Protein AF-A0A0B7BXY9-F1 (afdb_monomer)

Foldseek 3Di:
DQVVVVDDDDDDDDPVVQVVCVVVVHQDAAEQEQEPALVQQQPAADPVPRHHGDDSVRSRVVNVVSVVCCVVPVVSHNYYDYRHHPVVVVVVVVVSCVVVVPDDDDD

Solvent-accessible surface area (backbone atoms only — not comparable to full-atom values): 6639 Å² total; per-residue (Å²): 113,63,76,80,64,80,53,86,83,88,79,94,73,56,73,74,51,53,58,52,30,48,76,68,75,42,82,78,88,34,74,43,73,49,62,92,41,32,66,56,59,22,70,42,67,34,94,88,86,32,78,65,62,53,50,75,66,56,16,41,54,51,40,54,50,51,52,50,50,47,73,77,45,51,90,70,45,72,40,78,45,68,50,67,58,62,69,61,41,52,52,50,50,55,50,47,51,65,52,58,74,71,51,88,77,92,129

Structure (mmCIF, N/CA/C/O backbone):
data_AF-A0A0B7BXY9-F1
#
_entry.id   AF-A0A0B7BXY9-F1
#
loop_
_atom_site.group_PDB
_atom_site.id
_atom_site.type_symbol
_atom_site.label_atom_id
_atom_site.label_alt_id
_atom_site.label_comp_id
_atom_site.label_asym_id
_atom_site.label_entity_id
_atom_site.label_seq_id
_atom_site.pdbx_PDB_ins_code
_atom_site.Cartn_x
_atom_site.Cartn_y
_atom_site.Cartn_z
_atom_site.occupancy
_atom_site.B_iso_or_equiv
_atom_site.auth_seq_id
_atom_site.auth_comp_id
_atom_site.auth_asym_id
_atom_site.auth_atom_id
_atom_site.pdbx_PDB_model_num
ATOM 1 N N . GLU A 1 1 ? -5.705 -0.856 -24.838 1.00 55.53 1 GLU A N 1
ATOM 2 C CA . GLU A 1 1 ? -4.454 -0.082 -25.023 1.00 55.53 1 GLU A CA 1
ATOM 3 C C . GLU A 1 1 ? -3.420 -0.297 -23.913 1.00 55.53 1 GLU A C 1
ATOM 5 O O . GLU A 1 1 ? -2.375 -0.864 -24.204 1.00 55.53 1 GLU A O 1
ATOM 10 N N . ILE A 1 2 ? -3.655 0.088 -22.648 1.00 61.22 2 ILE A N 1
ATOM 11 C CA . ILE A 1 2 ? -2.611 -0.040 -21.598 1.00 61.22 2 ILE A CA 1
ATOM 12 C C . ILE A 1 2 ? -2.378 -1.500 -21.160 1.00 61.22 2 ILE A C 1
ATOM 14 O O . ILE A 1 2 ? -1.232 -1.923 -21.033 1.00 61.22 2 ILE A O 1
ATOM 18 N N . CYS A 1 3 ? -3.441 -2.294 -20.972 1.00 60.88 3 CYS A N 1
ATOM 19 C CA . CYS A 1 3 ? -3.315 -3.707 -20.567 1.00 60.88 3 CYS A CA 1
ATOM 20 C C . CYS A 1 3 ? -2.639 -4.574 -21.643 1.00 60.88 3 CYS A C 1
ATOM 22 O O . CYS A 1 3 ? -1.920 -5.514 -21.318 1.00 60.88 3 CYS A O 1
ATOM 24 N N . ASP A 1 4 ? -2.802 -4.203 -22.913 1.00 68.75 4 ASP A N 1
ATOM 25 C CA . ASP A 1 4 ? -2.228 -4.913 -24.062 1.00 68.75 4 ASP A CA 1
ATOM 26 C C . ASP A 1 4 ? -0.725 -4.629 -24.233 1.00 68.75 4 ASP A C 1
ATOM 28 O O . ASP A 1 4 ? -0.031 -5.329 -24.964 1.00 68.75 4 ASP A O 1
ATOM 32 N N . SER A 1 5 ? -0.206 -3.618 -23.526 1.00 73.62 5 SER A N 1
ATOM 33 C CA . SER A 1 5 ? 1.193 -3.182 -23.598 1.00 73.62 5 SER A CA 1
ATOM 34 C C . SER A 1 5 ? 2.099 -3.863 -22.559 1.00 73.62 5 SER A C 1
ATOM 36 O O . SER A 1 5 ? 3.257 -3.484 -22.416 1.00 73.62 5 SER A O 1
ATOM 38 N N . ASN A 1 6 ? 1.588 -4.858 -21.819 1.00 73.25 6 ASN A N 1
ATOM 39 C CA . ASN A 1 6 ? 2.308 -5.586 -20.763 1.00 73.25 6 ASN A CA 1
ATOM 40 C C . ASN A 1 6 ? 2.930 -4.669 -19.684 1.00 73.25 6 ASN A C 1
ATOM 42 O O . ASN A 1 6 ? 4.015 -4.930 -19.160 1.00 73.25 6 ASN A O 1
ATOM 46 N N . VAL A 1 7 ? 2.238 -3.571 -19.362 1.00 84.44 7 VAL A N 1
ATOM 47 C CA . VAL A 1 7 ? 2.625 -2.605 -18.325 1.00 84.44 7 VAL A CA 1
ATOM 48 C C . VAL A 1 7 ? 1.563 -2.527 -17.233 1.00 84.44 7 VAL A C 1
ATOM 50 O O . VAL A 1 7 ? 0.365 -2.621 -17.495 1.00 84.44 7 VAL A O 1
ATOM 53 N N . HIS A 1 8 ? 2.001 -2.306 -15.995 1.00 86.62 8 HIS A N 1
ATOM 54 C CA . HIS A 1 8 ? 1.097 -2.049 -14.877 1.00 86.62 8 HIS A CA 1
ATOM 55 C C . HIS A 1 8 ? 0.777 -0.556 -14.779 1.00 86.62 8 HIS A C 1
ATOM 57 O O . HIS A 1 8 ? 1.681 0.273 -14.672 1.00 86.62 8 HIS A O 1
ATOM 63 N N . CYS A 1 9 ? -0.511 -0.215 -14.772 1.00 89.00 9 CYS A N 1
ATOM 64 C CA . CYS A 1 9 ? -0.957 1.150 -14.513 1.00 89.00 9 CYS A CA 1
ATOM 65 C C . CYS A 1 9 ? -0.915 1.447 -13.007 1.00 89.00 9 CYS A C 1
ATOM 67 O O . CYS A 1 9 ? -1.460 0.683 -12.208 1.00 89.00 9 CYS A O 1
ATOM 69 N N . LEU A 1 10 ? -0.295 2.565 -12.620 1.00 90.25 10 LEU A N 1
ATOM 70 C CA . LEU A 1 10 ? -0.375 3.081 -11.256 1.00 90.25 10 LEU A CA 1
ATOM 71 C C . LEU A 1 10 ? -1.612 3.976 -11.135 1.00 90.25 10 LEU A C 1
ATOM 73 O O . LEU A 1 10 ? -1.713 4.996 -11.813 1.00 90.25 10 LEU A O 1
ATOM 77 N N . LEU A 1 11 ? -2.541 3.594 -10.262 1.00 90.19 11 LEU A N 1
ATOM 78 C CA . LEU A 1 11 ? -3.820 4.278 -10.094 1.00 90.19 11 LEU A CA 1
ATOM 79 C C . LEU A 1 11 ? -3.874 5.009 -8.752 1.00 90.19 11 LEU A C 1
ATOM 81 O O . LEU A 1 11 ? -3.624 4.4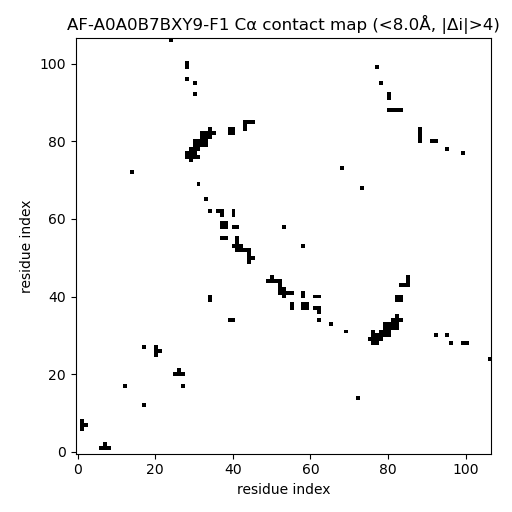16 -7.706 1.00 90.19 11 LEU A O 1
ATOM 85 N N . ASN A 1 12 ? -4.256 6.286 -8.787 1.00 88.31 12 ASN A N 1
ATOM 86 C CA . ASN A 1 12 ? -4.609 7.060 -7.600 1.00 88.31 12 ASN A CA 1
ATOM 87 C C . ASN A 1 12 ? -6.134 7.196 -7.533 1.00 88.31 12 ASN A C 1
ATOM 89 O O . ASN A 1 12 ? -6.708 8.111 -8.125 1.00 88.31 12 ASN A O 1
ATOM 93 N N . VAL A 1 13 ? -6.793 6.239 -6.884 1.00 90.44 13 VAL A N 1
ATOM 94 C CA . VAL A 1 13 ? -8.256 6.117 -6.876 1.00 90.44 13 VAL A CA 1
ATOM 95 C C . VAL A 1 13 ? -8.789 5.833 -5.472 1.00 90.44 13 VAL A C 1
ATOM 97 O O . VAL A 1 13 ? -8.071 5.324 -4.615 1.00 90.44 13 VAL A O 1
ATOM 100 N N . SER A 1 14 ? -10.061 6.159 -5.231 1.00 90.31 14 SER A N 1
ATOM 101 C CA . SER A 1 14 ? -10.735 5.857 -3.963 1.00 90.31 14 SER A CA 1
ATOM 102 C C . SER A 1 14 ? -11.169 4.383 -3.876 1.00 90.31 14 SER A C 1
ATOM 104 O O . SER A 1 14 ? -11.374 3.750 -4.916 1.00 90.31 14 SER A O 1
ATOM 106 N N . PRO A 1 15 ? -11.403 3.835 -2.666 1.00 89.00 15 PRO A N 1
ATOM 107 C CA . PRO A 1 15 ? -11.929 2.475 -2.497 1.00 89.00 15 PRO A CA 1
ATOM 108 C C . PRO A 1 15 ? -13.216 2.203 -3.289 1.00 89.00 15 PRO A C 1
ATOM 110 O O . P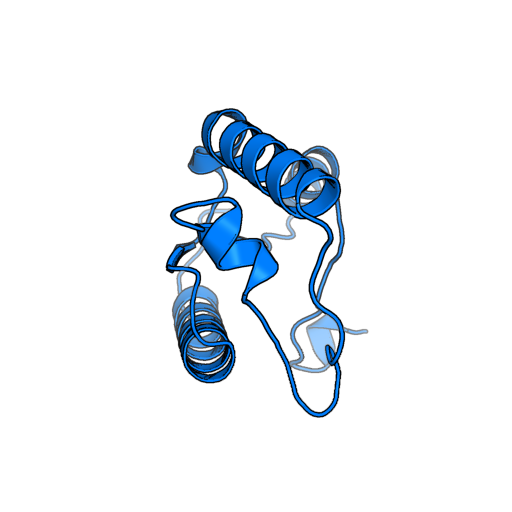RO A 1 15 ? -13.337 1.171 -3.937 1.00 89.00 15 PRO A O 1
ATOM 113 N N . GLY A 1 16 ? -14.137 3.169 -3.363 1.00 90.38 16 GLY A N 1
ATOM 114 C CA . GLY A 1 16 ? -15.357 3.014 -4.166 1.00 90.38 16 GLY A CA 1
ATOM 115 C C . GLY A 1 16 ? -15.102 2.899 -5.677 1.00 90.38 16 GLY A C 1
ATOM 116 O O . GLY A 1 16 ? -15.939 2.379 -6.410 1.00 90.38 16 GLY A O 1
ATOM 117 N N . ALA A 1 17 ? -13.958 3.374 -6.184 1.00 92.69 17 ALA A N 1
ATOM 118 C CA . ALA A 1 17 ? -13.569 3.129 -7.571 1.00 92.69 17 ALA A CA 1
ATOM 119 C C . ALA A 1 17 ? -13.095 1.685 -7.783 1.00 92.69 17 ALA A C 1
ATOM 121 O O . ALA A 1 17 ? -13.396 1.110 -8.823 1.00 92.69 17 ALA A O 1
ATOM 122 N N . ILE A 1 18 ? -12.423 1.091 -6.794 1.00 92.62 18 ILE A N 1
ATOM 123 C CA . ILE A 1 18 ? -11.968 -0.306 -6.832 1.00 92.62 18 ILE A CA 1
ATOM 124 C C . ILE A 1 18 ? -13.167 -1.253 -6.960 1.00 92.62 18 ILE A C 1
ATOM 126 O O . ILE A 1 18 ? -13.153 -2.156 -7.793 1.00 92.62 18 ILE A O 1
ATOM 130 N N . GLU A 1 19 ? -14.246 -1.004 -6.217 1.00 90.56 19 GLU A N 1
ATOM 131 C CA . GLU A 1 19 ? -15.486 -1.784 -6.338 1.00 90.56 19 GLU A CA 1
ATOM 132 C C . GLU A 1 19 ? -16.056 -1.750 -7.765 1.00 90.56 19 GLU A C 1
ATOM 134 O O . GLU A 1 19 ? -16.435 -2.784 -8.320 1.00 90.56 19 GLU A O 1
ATOM 139 N N . ARG A 1 20 ? -16.050 -0.574 -8.407 1.00 92.69 20 ARG A N 1
ATOM 140 C CA . ARG A 1 20 ? -16.477 -0.429 -9.810 1.00 92.69 20 ARG A CA 1
ATOM 141 C C . ARG A 1 20 ? -15.536 -1.130 -10.792 1.00 92.69 20 ARG A C 1
ATOM 143 O O . ARG A 1 20 ? -15.993 -1.623 -11.825 1.00 92.69 20 ARG A O 1
ATOM 150 N N . MET A 1 21 ? -14.240 -1.207 -10.482 1.00 92.19 21 MET A N 1
ATOM 151 C CA . MET A 1 21 ? -13.283 -1.974 -11.286 1.00 92.19 21 MET A CA 1
ATOM 152 C C . MET A 1 21 ? -13.617 -3.466 -11.233 1.00 92.19 21 MET A C 1
ATOM 154 O O . MET A 1 21 ? -13.720 -4.089 -12.288 1.00 92.19 21 MET A O 1
ATOM 158 N N . HIS A 1 22 ? -13.914 -4.012 -10.047 1.00 89.81 22 HIS A N 1
ATOM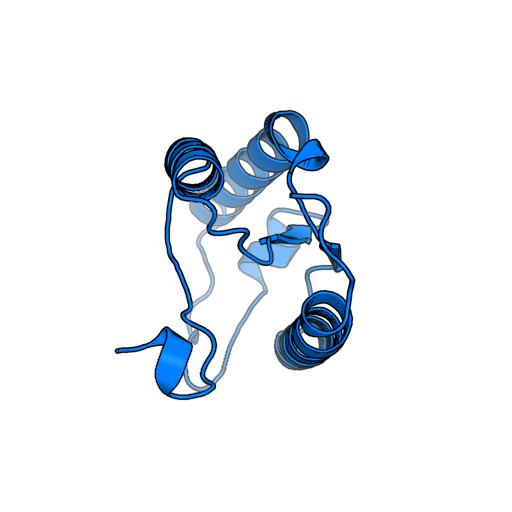 159 C CA . HIS A 1 22 ? -14.347 -5.408 -9.908 1.00 89.81 22 HIS A CA 1
ATOM 160 C C . HIS A 1 22 ? -15.625 -5.704 -10.705 1.00 89.81 22 HIS A C 1
ATOM 162 O O . HIS A 1 22 ? -15.704 -6.731 -11.379 1.00 89.81 22 HIS A O 1
ATOM 168 N N . GLN A 1 23 ? -16.603 -4.790 -10.695 1.00 90.56 23 GLN A N 1
ATOM 169 C CA . GLN A 1 23 ? -17.823 -4.911 -11.509 1.00 90.56 23 GLN A CA 1
ATOM 170 C C . GLN A 1 23 ? -17.516 -4.955 -13.013 1.00 90.56 23 GLN A C 1
ATOM 172 O O . GLN A 1 23 ? -18.169 -5.680 -13.758 1.00 90.56 23 GLN A O 1
ATOM 177 N N . SER A 1 24 ? -16.478 -4.235 -13.446 1.00 91.00 24 SER A N 1
ATOM 178 C CA . SER A 1 24 ? -15.977 -4.234 -14.828 1.00 91.00 24 SER A CA 1
ATOM 179 C C . SER A 1 24 ? -14.989 -5.372 -15.125 1.00 91.00 24 SER A C 1
ATOM 181 O O . SER A 1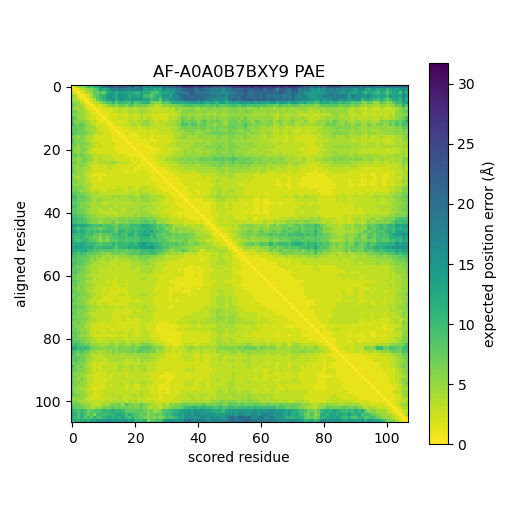 24 ? -14.290 -5.319 -16.134 1.00 91.00 24 SER A O 1
ATOM 183 N N . LYS A 1 25 ? -14.897 -6.388 -14.252 1.00 88.81 25 LYS A N 1
ATOM 184 C CA . LYS A 1 25 ? -13.956 -7.521 -14.355 1.00 88.81 25 LYS A CA 1
ATOM 185 C C . LYS A 1 25 ? -12.477 -7.108 -14.404 1.00 88.81 25 LYS A C 1
ATOM 187 O O . LYS A 1 25 ? -11.639 -7.832 -14.937 1.00 88.81 25 LYS A O 1
ATOM 192 N N . VAL A 1 26 ? -12.142 -5.967 -13.803 1.00 89.31 26 VAL A N 1
ATOM 193 C CA . VAL A 1 26 ? -10.763 -5.513 -13.594 1.00 89.31 26 VAL A CA 1
ATOM 194 C C . VAL A 1 26 ? -10.419 -5.661 -12.116 1.00 89.31 26 VAL A C 1
ATOM 196 O O . VAL A 1 26 ? -11.022 -5.010 -11.268 1.00 89.31 26 VAL A O 1
ATOM 199 N N . TYR A 1 27 ? -9.432 -6.500 -11.805 1.00 91.44 27 TYR A N 1
ATOM 200 C CA . TYR A 1 27 ? -9.038 -6.836 -10.434 1.00 91.44 27 TYR A CA 1
ATOM 201 C C . TYR A 1 27 ? -7.649 -6.256 -10.128 1.00 91.44 27 TYR A C 1
ATOM 203 O O . TYR A 1 27 ? -6.640 -6.880 -10.465 1.00 91.44 27 TYR A O 1
ATOM 211 N N . PRO A 1 28 ? -7.562 -5.032 -9.574 1.00 93.12 28 PRO A N 1
ATOM 212 C CA . PRO A 1 28 ? -6.281 -4.379 -9.333 1.00 93.12 28 PRO A CA 1
ATOM 213 C C . PRO A 1 28 ? -5.490 -5.067 -8.211 1.00 93.12 28 PRO A C 1
ATOM 215 O O . PRO A 1 28 ? -6.057 -5.607 -7.265 1.00 93.12 28 PRO A O 1
ATOM 218 N N . ILE A 1 29 ? -4.159 -4.978 -8.281 1.00 94.81 29 ILE A N 1
ATOM 219 C CA . ILE A 1 29 ? -3.271 -5.350 -7.173 1.00 94.81 29 ILE A CA 1
ATOM 220 C C . ILE A 1 29 ? -3.245 -4.182 -6.183 1.00 94.81 29 ILE A C 1
ATOM 222 O O . ILE A 1 29 ? -2.728 -3.109 -6.498 1.00 94.81 29 ILE A O 1
ATOM 226 N N . ILE A 1 30 ? -3.792 -4.384 -4.985 1.00 95.25 30 ILE A N 1
ATOM 227 C CA . ILE A 1 30 ? -3.948 -3.333 -3.974 1.00 95.25 30 ILE A CA 1
ATOM 228 C C . ILE A 1 30 ? -2.878 -3.504 -2.901 1.00 95.25 30 ILE A C 1
ATOM 230 O O . ILE A 1 30 ? -2.912 -4.451 -2.114 1.00 95.25 30 ILE A O 1
ATOM 234 N N . ILE A 1 31 ? -1.915 -2.583 -2.872 1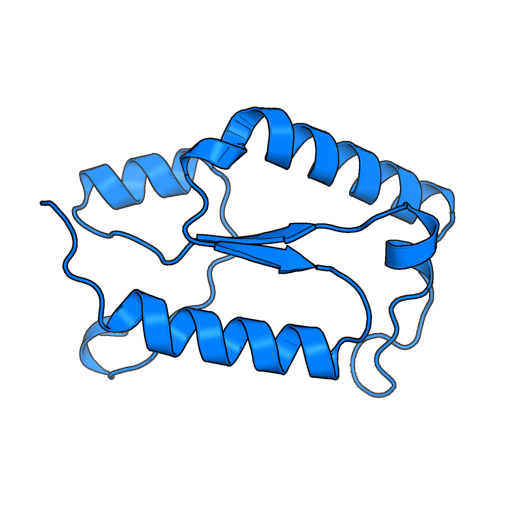.00 96.19 31 ILE A N 1
ATOM 235 C CA . ILE A 1 31 ? -0.794 -2.610 -1.929 1.00 96.19 31 ILE A CA 1
ATOM 236 C C . ILE A 1 31 ? -0.971 -1.480 -0.925 1.00 96.19 31 ILE A C 1
ATOM 238 O O . ILE A 1 31 ? -0.913 -0.307 -1.287 1.00 96.19 31 ILE A O 1
ATOM 242 N N . PHE A 1 32 ? -1.147 -1.836 0.342 1.00 96.44 32 PHE A N 1
ATOM 243 C CA . PHE A 1 32 ? -1.206 -0.869 1.431 1.00 96.44 32 PHE A CA 1
ATOM 244 C C . PHE A 1 32 ? 0.155 -0.740 2.119 1.00 96.44 32 PHE A C 1
ATOM 246 O O . PHE A 1 32 ? 0.795 -1.737 2.459 1.00 96.44 32 PHE A O 1
ATOM 253 N N . VAL A 1 33 ? 0.600 0.496 2.353 1.00 95.94 33 VAL A N 1
ATOM 254 C CA . VAL A 1 33 ? 1.826 0.783 3.107 1.00 95.94 33 VAL A CA 1
ATOM 255 C C . VAL A 1 33 ? 1.454 1.127 4.543 1.00 95.94 33 VAL A C 1
ATOM 257 O O . VAL A 1 33 ? 0.915 2.196 4.821 1.00 95.94 33 VAL A O 1
ATOM 260 N N . ARG A 1 34 ? 1.787 0.236 5.479 1.00 96.25 34 ARG A N 1
ATOM 261 C CA . ARG A 1 34 ? 1.504 0.438 6.901 1.00 96.25 34 ARG A CA 1
ATOM 262 C C . ARG A 1 34 ? 2.646 1.172 7.586 1.00 96.25 34 ARG A C 1
ATOM 264 O O . ARG A 1 34 ? 3.711 0.600 7.829 1.00 96.25 34 ARG A O 1
ATOM 271 N N . HIS A 1 35 ? 2.405 2.416 7.976 1.00 95.44 35 HIS A N 1
ATOM 272 C CA . HIS A 1 35 ? 3.321 3.163 8.834 1.00 95.44 35 HIS A CA 1
ATOM 273 C C . HIS A 1 35 ? 3.083 2.841 10.315 1.00 95.44 35 HIS A C 1
ATOM 275 O O . HIS A 1 35 ? 1.961 2.582 10.733 1.00 95.44 35 HIS A O 1
ATOM 281 N N . LYS A 1 36 ? 4.142 2.869 11.131 1.00 94.62 36 LYS A N 1
ATOM 282 C CA . LYS A 1 36 ? 4.074 2.619 12.584 1.00 94.62 36 LYS A CA 1
ATOM 283 C C . LYS A 1 36 ? 3.741 3.873 13.394 1.00 94.62 36 LYS A C 1
ATOM 285 O O . LYS A 1 36 ? 3.348 3.771 14.549 1.00 94.62 36 LYS A O 1
ATOM 290 N N . SER A 1 37 ? 3.975 5.058 12.828 1.00 96.56 37 SER A N 1
ATOM 291 C CA . SER A 1 37 ? 3.694 6.340 13.482 1.00 96.56 37 SER A CA 1
ATOM 292 C C . SER A 1 37 ? 3.683 7.502 12.487 1.00 96.56 37 SER A C 1
ATOM 294 O O . SER A 1 37 ? 4.320 7.433 11.434 1.00 96.56 37 SER A O 1
ATOM 296 N N . ALA A 1 38 ? 3.070 8.621 12.882 1.00 96.50 38 ALA A N 1
ATOM 297 C CA . ALA A 1 38 ? 3.188 9.901 12.179 1.00 96.50 38 ALA A CA 1
ATOM 298 C C . ALA A 1 38 ? 4.651 10.355 12.029 1.00 96.50 38 ALA A C 1
ATOM 300 O O . ALA A 1 38 ? 5.038 10.888 10.994 1.00 96.50 38 ALA A O 1
ATOM 301 N N . LYS A 1 39 ? 5.504 10.085 13.030 1.00 94.81 39 LYS A N 1
ATOM 302 C CA . LYS A 1 39 ? 6.945 10.371 12.947 1.00 94.81 39 LYS A CA 1
ATOM 303 C C . LYS A 1 39 ? 7.586 9.643 11.767 1.00 94.81 39 LYS A C 1
ATOM 305 O O . LYS A 1 39 ? 8.378 10.241 11.053 1.00 94.81 39 LYS A O 1
ATOM 310 N N . GLN A 1 40 ? 7.219 8.382 11.548 1.00 93.69 40 GLN A N 1
ATOM 311 C CA . GLN A 1 40 ? 7.749 7.616 10.429 1.00 93.69 40 GLN A CA 1
ATOM 312 C C . GLN A 1 40 ? 7.361 8.246 9.089 1.00 93.69 40 GLN A C 1
ATOM 314 O O . GLN A 1 40 ? 8.232 8.392 8.248 1.00 93.69 40 GLN A O 1
ATOM 319 N N . ILE A 1 41 ? 6.105 8.672 8.919 1.00 93.75 41 ILE A N 1
ATOM 320 C CA . ILE A 1 41 ? 5.647 9.371 7.704 1.00 93.75 41 ILE A CA 1
ATOM 321 C C . ILE A 1 41 ? 6.438 10.661 7.495 1.00 93.75 41 ILE A C 1
ATOM 323 O O . ILE A 1 41 ? 6.944 1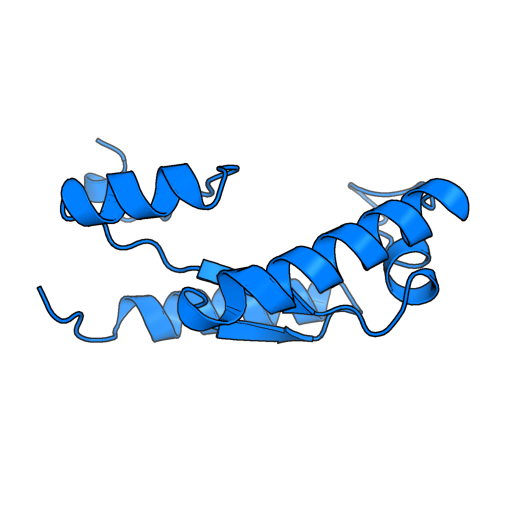0.926 6.411 1.00 93.75 41 ILE A O 1
ATOM 327 N N . ARG A 1 42 ? 6.586 11.446 8.563 1.00 93.12 42 ARG A N 1
ATOM 328 C CA . ARG A 1 42 ? 7.315 12.710 8.538 1.00 93.12 42 ARG A CA 1
ATOM 329 C C . ARG A 1 42 ? 8.770 12.536 8.116 1.00 93.12 42 ARG A C 1
ATOM 331 O O . ARG A 1 42 ? 9.294 13.357 7.372 1.00 93.12 42 ARG A O 1
ATOM 338 N N . ASP A 1 43 ? 9.420 11.502 8.637 1.00 91.06 43 ASP A N 1
ATOM 339 C CA . ASP A 1 43 ? 10.850 11.274 8.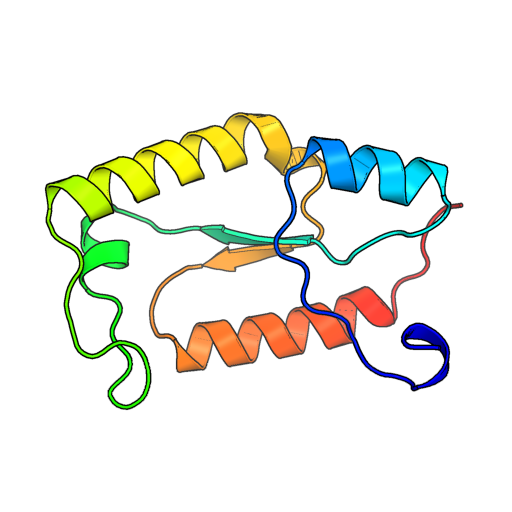468 1.00 91.06 43 ASP A CA 1
ATOM 340 C C . ASP A 1 43 ? 11.182 10.592 7.119 1.00 91.06 43 ASP A C 1
ATOM 342 O O . ASP A 1 43 ? 12.363 10.503 6.776 1.00 91.06 43 ASP A O 1
ATOM 346 N N . ILE A 1 44 ? 10.177 10.174 6.329 1.00 89.00 44 ILE A N 1
ATOM 347 C CA . ILE A 1 44 ? 10.367 9.713 4.944 1.00 89.00 44 ILE A CA 1
ATOM 348 C C . ILE A 1 44 ? 10.912 10.862 4.101 1.00 89.00 44 ILE A C 1
ATOM 350 O O . ILE A 1 44 ? 10.373 11.969 4.088 1.00 89.00 44 ILE A O 1
ATOM 354 N N . ARG A 1 45 ? 11.996 10.579 3.379 1.00 85.31 45 ARG A N 1
ATOM 355 C CA . ARG A 1 45 ? 12.645 11.516 2.470 1.00 85.31 45 ARG A CA 1
ATOM 356 C C . ARG A 1 45 ? 13.187 10.790 1.260 1.00 85.31 45 ARG A C 1
ATOM 358 O O . ARG A 1 45 ? 13.692 9.678 1.388 1.00 85.31 45 ARG A O 1
ATOM 365 N N . ASP A 1 46 ? 13.165 11.483 0.135 1.00 84.38 46 ASP A N 1
ATOM 366 C CA . ASP A 1 46 ? 13.873 11.100 -1.074 1.00 84.38 46 ASP A CA 1
ATOM 367 C C . ASP A 1 46 ? 14.744 12.283 -1.533 1.00 84.38 46 ASP A C 1
ATOM 369 O O . ASP A 1 46 ? 14.213 13.381 -1.730 1.00 84.38 46 ASP A O 1
ATOM 373 N N . PRO A 1 47 ? 16.067 12.110 -1.701 1.00 82.75 47 PRO A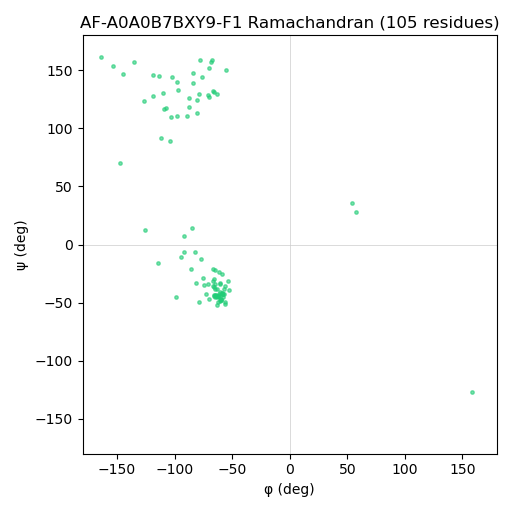 N 1
ATOM 374 C CA . PRO A 1 47 ? 16.956 13.197 -2.115 1.00 82.75 47 PRO A CA 1
ATOM 375 C C . PRO A 1 47 ? 16.580 13.830 -3.461 1.00 82.75 47 PRO A C 1
ATOM 377 O O . PRO A 1 47 ? 16.926 14.985 -3.710 1.00 82.75 47 PRO A O 1
ATOM 380 N N . GLN A 1 48 ? 15.893 13.088 -4.329 1.00 84.75 48 GLN A N 1
ATOM 381 C CA . GLN A 1 48 ? 15.534 13.505 -5.676 1.00 84.75 48 GLN A CA 1
ATOM 382 C C . GLN A 1 48 ? 14.093 14.029 -5.743 1.00 84.75 48 GLN A C 1
ATOM 384 O O . GLN A 1 48 ? 13.869 15.098 -6.310 1.00 84.75 48 GLN A O 1
ATOM 389 N N . PHE A 1 49 ? 13.142 13.327 -5.126 1.00 81.88 49 PHE A N 1
ATOM 390 C CA . PHE A 1 49 ? 11.703 13.546 -5.306 1.00 81.88 49 PHE A CA 1
ATOM 391 C C . PHE A 1 49 ? 10.964 14.047 -4.054 1.00 81.88 49 PHE A C 1
ATOM 393 O O . PHE A 1 49 ? 9.848 14.545 -4.178 1.00 81.88 49 PHE A O 1
ATOM 400 N N . LEU A 1 50 ? 11.552 13.949 -2.854 1.00 82.56 50 LEU A N 1
ATOM 401 C CA . LEU A 1 50 ? 10.897 14.315 -1.589 1.00 82.56 50 LEU A CA 1
ATOM 402 C C . LEU A 1 50 ? 11.905 14.869 -0.569 1.00 82.56 50 LEU A C 1
ATOM 404 O O . LEU A 1 50 ? 12.239 14.244 0.445 1.00 82.56 50 LEU A O 1
ATOM 408 N N . LYS A 1 51 ? 12.406 16.069 -0.870 1.00 80.38 51 LYS A N 1
ATOM 409 C CA . LYS A 1 51 ? 13.460 16.742 -0.096 1.00 80.38 51 LYS A CA 1
ATOM 410 C C . LYS A 1 51 ? 12.963 17.326 1.225 1.00 80.38 51 LYS A C 1
ATOM 412 O O . LYS A 1 51 ? 13.721 17.361 2.193 1.00 80.38 51 LYS A O 1
ATOM 417 N N . ASP A 1 52 ? 11.690 17.715 1.313 1.00 85.56 52 ASP A N 1
ATOM 418 C CA . ASP A 1 52 ? 11.097 18.404 2.469 1.00 85.56 52 ASP A CA 1
ATOM 419 C C . ASP A 1 52 ? 10.256 17.490 3.359 1.00 85.56 52 ASP A C 1
ATOM 421 O O . ASP A 1 52 ? 9.704 16.487 2.915 1.00 85.56 52 ASP A O 1
ATOM 425 N N . ARG A 1 53 ? 10.317 17.759 4.671 1.00 85.12 53 ARG A N 1
ATOM 426 C CA . ARG A 1 53 ? 9.718 16.894 5.699 1.00 85.12 53 ARG A CA 1
ATOM 427 C C . ARG A 1 53 ? 8.274 17.335 5.760 1.00 85.12 53 ARG A C 1
ATOM 429 O O . ARG A 1 53 ? 8.021 18.541 5.773 1.00 85.12 53 ARG A O 1
ATOM 436 N N . ALA A 1 54 ? 7.345 16.394 5.869 1.00 88.62 54 ALA A N 1
ATOM 437 C CA . ALA A 1 54 ? 5.983 16.773 6.205 1.00 88.62 54 ALA A CA 1
ATOM 438 C C . ALA A 1 54 ? 5.980 17.580 7.520 1.00 88.62 54 ALA A C 1
ATOM 440 O O . ALA A 1 54 ? 6.833 17.394 8.395 1.00 88.62 54 ALA A O 1
ATOM 441 N N . SER A 1 55 ? 5.022 18.488 7.680 1.00 93.81 55 SER A N 1
ATOM 442 C CA . SER A 1 55 ? 4.813 19.123 8.981 1.00 93.81 55 SER A CA 1
ATOM 443 C C . SER A 1 55 ? 4.302 18.084 9.987 1.00 93.81 55 SER A C 1
ATOM 445 O O . SER A 1 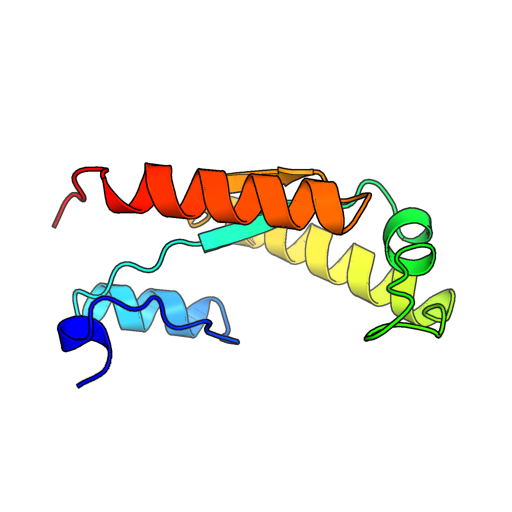55 ? 3.732 17.061 9.607 1.00 93.81 55 SER A O 1
ATOM 447 N N . ASN A 1 56 ? 4.463 18.343 11.289 1.00 94.81 56 ASN A N 1
ATOM 448 C CA . ASN A 1 56 ? 3.909 17.455 12.322 1.00 94.81 56 ASN A CA 1
ATOM 449 C C . ASN A 1 56 ? 2.392 17.274 12.170 1.00 94.81 56 ASN A C 1
ATOM 451 O O . ASN A 1 56 ? 1.890 16.168 12.353 1.00 94.81 56 ASN A O 1
ATOM 455 N N . LYS A 1 57 ? 1.686 18.355 11.810 1.00 96.31 57 LYS A N 1
ATOM 456 C CA . LYS A 1 57 ? 0.241 18.345 11.575 1.00 96.31 57 LYS A CA 1
ATOM 457 C C . LYS A 1 57 ? -0.115 17.443 10.391 1.00 96.31 57 LYS A C 1
ATOM 459 O O . LYS A 1 57 ? -0.895 16.516 10.567 1.00 96.31 57 LYS A O 1
ATOM 464 N N . LEU A 1 58 ? 0.533 17.644 9.241 1.00 95.19 58 LEU A N 1
ATOM 465 C CA . LEU A 1 58 ? 0.281 16.849 8.037 1.00 95.19 58 LEU A CA 1
ATOM 466 C C . LEU A 1 58 ? 0.598 15.365 8.257 1.00 95.19 58 LEU A C 1
ATOM 468 O O . LEU A 1 58 ? -0.188 14.500 7.893 1.00 95.19 58 LEU A O 1
ATOM 472 N N . ALA A 1 59 ? 1.726 15.060 8.901 1.00 96.12 59 ALA A N 1
ATOM 473 C CA . ALA A 1 59 ? 2.115 13.680 9.165 1.00 96.12 59 ALA A CA 1
ATOM 474 C C . ALA A 1 59 ? 1.136 12.965 10.112 1.00 96.12 59 ALA A C 1
ATOM 476 O O . ALA A 1 59 ? 0.906 11.765 9.970 1.00 96.12 59 ALA A O 1
ATOM 477 N N . LYS A 1 60 ? 0.555 13.693 11.075 1.00 97.62 60 LYS A N 1
ATOM 478 C CA . LYS A 1 60 ? -0.481 13.170 11.972 1.00 97.62 60 LYS A CA 1
ATOM 479 C C . LYS A 1 60 ? -1.796 12.936 11.228 1.00 97.62 60 LYS A C 1
ATOM 481 O O . LYS A 1 60 ? -2.339 11.844 11.334 1.00 97.62 60 LYS A O 1
ATOM 486 N N . GLU A 1 61 ? -2.239 13.900 10.424 1.00 97.94 61 GLU A N 1
ATOM 487 C CA . GLU A 1 61 ? -3.439 13.772 9.584 1.00 97.94 61 GLU A CA 1
ATOM 488 C C . GLU A 1 61 ? -3.332 12.585 8.613 1.00 97.94 61 GLU A C 1
ATOM 490 O O . GLU A 1 61 ? -4.254 11.778 8.520 1.00 97.94 61 GLU A O 1
ATOM 495 N N . GLN A 1 62 ? -2.186 12.423 7.944 1.00 96.12 62 GLN A N 1
ATOM 496 C CA . GLN A 1 62 ? -1.929 11.284 7.057 1.00 96.12 62 GLN A CA 1
ATOM 497 C C . GLN A 1 62 ? -1.913 9.956 7.811 1.00 96.12 62 GLN A C 1
ATOM 499 O O . GLN A 1 62 ? -2.487 8.978 7.339 1.00 96.12 62 GLN A O 1
ATOM 504 N N . PHE A 1 63 ? -1.274 9.908 8.982 1.00 97.38 63 PHE A N 1
ATOM 505 C CA . PHE A 1 63 ? -1.246 8.697 9.796 1.00 97.38 63 PHE A CA 1
ATOM 506 C C . PHE A 1 63 ? -2.655 8.271 10.214 1.00 97.38 63 PHE A C 1
ATOM 508 O O . PHE A 1 63 ? -3.019 7.117 10.009 1.00 97.38 63 PHE A O 1
ATOM 515 N N . ASP A 1 64 ? -3.461 9.203 10.724 1.00 97.88 64 ASP A N 1
ATOM 516 C CA . ASP A 1 64 ? -4.832 8.927 11.165 1.00 97.88 64 ASP A CA 1
ATOM 517 C C . ASP A 1 64 ? -5.722 8.513 9.982 1.00 97.88 64 ASP A C 1
ATOM 519 O O . ASP A 1 64 ? -6.516 7.577 10.087 1.00 97.88 64 ASP A O 1
ATOM 523 N N . HIS A 1 65 ? -5.535 9.149 8.820 1.00 96.38 65 HIS A N 1
ATOM 524 C CA . HIS A 1 65 ? -6.202 8.755 7.583 1.00 96.38 65 HIS A CA 1
ATOM 525 C C . HIS A 1 65 ? -5.840 7.323 7.162 1.00 96.38 65 HIS A C 1
ATOM 527 O O . HIS A 1 65 ? -6.732 6.532 6.860 1.00 96.38 65 HIS A O 1
ATOM 533 N N . PHE A 1 66 ? -4.555 6.957 7.180 1.00 95.81 66 PHE A N 1
ATOM 534 C CA . PHE A 1 66 ? -4.119 5.605 6.831 1.00 95.81 66 PHE A CA 1
ATOM 535 C C . PHE A 1 66 ? -4.588 4.555 7.840 1.00 95.81 66 PHE A C 1
ATOM 537 O O . PHE A 1 66 ? -4.964 3.463 7.425 1.00 95.81 66 PHE A O 1
ATOM 544 N N . GLN A 1 67 ? -4.640 4.878 9.135 1.00 96.94 67 GLN A N 1
ATOM 545 C CA . GLN A 1 67 ? -5.213 3.980 10.141 1.00 96.94 67 GLN A CA 1
ATOM 546 C C . GLN A 1 67 ? -6.695 3.711 9.879 1.00 96.94 67 GLN A C 1
ATOM 548 O O . GLN A 1 67 ? -7.123 2.559 9.914 1.00 96.94 67 GLN A O 1
ATOM 553 N N . LYS A 1 68 ? -7.466 4.756 9.557 1.00 96.62 68 LYS A N 1
ATOM 554 C CA . LYS A 1 68 ? -8.875 4.604 9.186 1.00 96.62 68 LYS A CA 1
ATOM 555 C C . LYS A 1 68 ? -9.042 3.777 7.910 1.00 96.62 68 LYS A C 1
ATOM 557 O O . LYS A 1 68 ? -9.859 2.868 7.874 1.00 96.62 68 LYS A O 1
ATOM 562 N N . MET A 1 69 ? -8.229 4.045 6.888 1.00 94.88 69 MET A N 1
ATOM 563 C CA . MET A 1 69 ? -8.232 3.269 5.644 1.00 94.88 69 MET A CA 1
ATOM 564 C C . MET A 1 69 ? -7.941 1.787 5.888 1.00 94.88 69 MET A C 1
ATOM 566 O O . MET A 1 69 ? -8.578 0.925 5.294 1.00 94.88 69 MET A O 1
ATOM 570 N N . GLU A 1 70 ? -6.989 1.478 6.764 1.00 95.50 70 GLU A N 1
ATOM 571 C CA . GLU A 1 70 ? -6.674 0.102 7.124 1.00 95.50 70 GLU A CA 1
ATOM 572 C C . GLU A 1 70 ? -7.829 -0.577 7.870 1.00 95.50 70 GLU A C 1
ATOM 574 O O . GLU A 1 70 ? -8.185 -1.713 7.555 1.00 95.50 70 GLU A O 1
ATOM 579 N N . GLN A 1 71 ? -8.436 0.123 8.829 1.00 96.50 71 GLN A N 1
ATOM 580 C CA . GLN A 1 71 ? -9.584 -0.376 9.580 1.00 96.50 71 GLN A CA 1
ATOM 581 C C . GLN A 1 71 ? -10.770 -0.691 8.659 1.00 96.50 71 GLN A C 1
ATOM 583 O O . GLN A 1 71 ? -11.340 -1.777 8.747 1.00 96.50 71 GLN A O 1
ATOM 588 N N . ASP A 1 72 ? -11.101 0.235 7.760 1.00 95.81 72 ASP A N 1
ATOM 589 C CA . ASP A 1 72 ? -12.303 0.157 6.929 1.00 95.81 72 ASP A CA 1
ATOM 590 C C . ASP A 1 72 ? -12.104 -0.766 5.706 1.00 95.81 72 ASP A C 1
ATOM 592 O O . ASP A 1 72 ? -13.032 -1.458 5.284 1.00 95.81 72 ASP A O 1
ATOM 596 N N . TYR A 1 73 ? -10.889 -0.825 5.143 1.00 95.38 73 TYR A N 1
ATOM 597 C CA . TYR A 1 73 ? -10.627 -1.439 3.831 1.00 95.38 73 TYR A CA 1
ATOM 598 C C . TYR A 1 73 ? -9.542 -2.528 3.830 1.00 95.38 73 TYR A C 1
ATOM 600 O O . TYR A 1 73 ? -9.130 -2.979 2.764 1.00 95.38 73 TYR A O 1
ATOM 608 N N . SER A 1 74 ? -9.089 -3.023 4.986 1.00 95.25 74 SER A N 1
ATOM 609 C CA . SER A 1 74 ? -8.085 -4.109 5.031 1.00 95.25 74 SER A CA 1
ATOM 610 C C . SER A 1 74 ? -8.466 -5.353 4.220 1.00 95.25 74 SER A C 1
ATOM 612 O O . SER A 1 74 ? -7.591 -6.007 3.657 1.00 95.25 74 SER A O 1
ATOM 614 N N . HIS A 1 75 ? -9.761 -5.656 4.119 1.00 93.50 75 HIS A N 1
ATOM 615 C CA . HIS A 1 75 ? -10.291 -6.820 3.410 1.00 93.50 75 HIS A CA 1
ATOM 616 C C . HIS A 1 75 ? -10.082 -6.787 1.886 1.00 93.50 75 HIS A C 1
ATOM 618 O O . HIS A 1 75 ? -10.122 -7.844 1.259 1.00 93.50 75 HIS A O 1
ATOM 624 N N . ILE A 1 76 ? -9.852 -5.613 1.285 1.00 92.44 76 ILE A N 1
ATOM 625 C CA . ILE A 1 76 ? -9.587 -5.497 -0.159 1.00 92.44 76 ILE A CA 1
ATOM 626 C C . ILE A 1 76 ? -8.093 -5.477 -0.495 1.00 92.44 76 ILE A C 1
ATOM 628 O O . ILE A 1 76 ? -7.729 -5.581 -1.662 1.00 92.44 76 ILE A O 1
ATOM 632 N N . PHE A 1 77 ? -7.201 -5.342 0.488 1.00 94.94 77 PHE A N 1
ATOM 633 C CA . PHE A 1 77 ? -5.769 -5.266 0.210 1.00 94.94 77 PHE A CA 1
ATOM 634 C C . PHE A 1 77 ? -5.229 -6.621 -0.261 1.00 94.94 77 PHE A C 1
ATOM 636 O O . PHE A 1 77 ? -5.347 -7.628 0.432 1.00 94.94 77 PHE A O 1
ATOM 643 N N . SER A 1 78 ? -4.557 -6.639 -1.413 1.00 95.00 78 SER A N 1
ATOM 644 C CA . SER A 1 78 ? -3.826 -7.817 -1.897 1.00 95.00 78 SER A CA 1
ATOM 645 C C . SER A 1 78 ? -2.573 -8.074 -1.056 1.00 95.00 78 SER A C 1
ATOM 647 O O . SER A 1 78 ? -2.182 -9.221 -0.842 1.00 95.00 78 SER A O 1
ATOM 649 N N . ALA A 1 79 ? -1.936 -7.004 -0.571 1.00 96.62 79 ALA A N 1
ATOM 650 C CA . ALA A 1 79 ? -0.783 -7.083 0.313 1.00 96.62 79 ALA A CA 1
ATOM 651 C C . ALA A 1 79 ? -0.653 -5.842 1.199 1.00 96.62 79 ALA A C 1
ATOM 653 O O . ALA A 1 79 ? -1.025 -4.731 0.816 1.00 96.62 79 ALA A O 1
ATOM 654 N N . VAL A 1 80 ? -0.027 -6.032 2.359 1.00 97.06 80 VAL A N 1
ATOM 655 C CA . VAL A 1 80 ? 0.401 -4.945 3.239 1.00 97.06 80 VAL A CA 1
ATOM 656 C C . VAL A 1 80 ? 1.911 -5.003 3.394 1.00 97.06 80 VAL A C 1
ATOM 658 O O . VAL A 1 80 ? 2.449 -6.048 3.760 1.00 97.06 80 VAL A O 1
ATOM 661 N N . ILE A 1 81 ? 2.590 -3.885 3.151 1.00 97.12 81 ILE A N 1
ATOM 662 C CA . ILE A 1 81 ? 4.033 -3.762 3.364 1.00 97.12 81 ILE A CA 1
ATOM 663 C C . ILE A 1 81 ? 4.331 -2.771 4.495 1.00 97.12 81 ILE A C 1
ATOM 665 O O . ILE A 1 81 ? 3.609 -1.785 4.662 1.00 97.12 81 ILE A O 1
ATOM 669 N N . PRO A 1 82 ? 5.378 -3.005 5.302 1.00 95.06 82 PRO A N 1
ATOM 670 C CA . PRO A 1 82 ? 5.817 -2.042 6.297 1.00 95.06 82 PRO A CA 1
ATOM 671 C C . PRO A 1 82 ? 6.356 -0.778 5.622 1.00 95.06 82 PRO A C 1
ATOM 673 O O . PRO A 1 82 ? 7.204 -0.832 4.734 1.00 95.06 82 PRO A O 1
ATOM 676 N N . GLY A 1 83 ? 5.890 0.374 6.093 1.00 92.06 83 GLY A N 1
ATOM 677 C CA . GLY A 1 83 ? 6.490 1.659 5.775 1.00 92.06 83 GLY A CA 1
ATOM 678 C C . GLY A 1 83 ? 7.871 1.798 6.419 1.00 92.06 83 GLY A C 1
ATOM 679 O O . GLY A 1 83 ? 8.166 1.157 7.433 1.00 92.06 83 GLY A O 1
ATOM 680 N N . GLY A 1 84 ? 8.712 2.666 5.860 1.00 87.88 84 GLY A N 1
ATOM 681 C CA . GLY A 1 84 ? 10.080 2.870 6.328 1.00 87.88 84 GLY A CA 1
ATOM 682 C C . GLY A 1 84 ? 10.963 3.489 5.254 1.00 87.88 84 GLY A C 1
ATOM 683 O O . GLY A 1 84 ? 10.637 4.543 4.712 1.00 87.88 84 GLY A O 1
ATOM 684 N N . ASN A 1 85 ? 12.094 2.844 4.975 1.00 88.44 85 ASN A N 1
ATOM 685 C CA . ASN A 1 85 ? 13.009 3.272 3.929 1.00 88.44 85 ASN A CA 1
ATOM 686 C C . ASN A 1 85 ? 12.356 3.123 2.541 1.00 88.44 85 ASN A C 1
ATOM 688 O O . ASN A 1 85 ? 11.801 2.073 2.218 1.00 88.44 85 ASN A O 1
ATOM 692 N N . LEU A 1 86 ? 12.451 4.161 1.705 1.00 89.94 86 LEU A N 1
ATOM 693 C CA . LEU A 1 86 ? 11.830 4.163 0.378 1.00 89.94 86 LEU A CA 1
ATOM 694 C C . LEU A 1 86 ? 12.397 3.092 -0.557 1.00 89.94 86 LEU A C 1
ATOM 696 O O . LEU A 1 86 ? 11.631 2.478 -1.291 1.00 89.94 86 LEU A O 1
ATOM 700 N N . ALA A 1 87 ? 13.704 2.829 -0.529 1.00 90.44 87 ALA A N 1
ATOM 701 C CA . ALA A 1 87 ? 14.312 1.808 -1.379 1.00 90.44 87 ALA A CA 1
ATOM 702 C C . ALA A 1 87 ? 13.810 0.404 -1.006 1.00 90.44 87 ALA A C 1
ATOM 704 O O . ALA A 1 87 ? 13.437 -0.374 -1.886 1.00 90.44 87 ALA A O 1
ATOM 705 N N . GLU A 1 88 ? 13.722 0.110 0.293 1.00 91.88 88 GLU A N 1
ATOM 706 C CA . GLU A 1 88 ? 13.164 -1.151 0.796 1.00 91.88 88 GLU A CA 1
ATOM 707 C C . GLU A 1 88 ? 11.684 -1.295 0.437 1.00 91.88 88 GLU A C 1
ATOM 709 O O . GLU A 1 88 ? 11.268 -2.344 -0.056 1.00 91.88 88 GLU A O 1
ATOM 714 N N . MET A 1 89 ? 10.894 -0.234 0.628 1.00 93.50 89 MET A N 1
ATOM 715 C CA . MET A 1 89 ? 9.485 -0.212 0.238 1.00 93.50 89 MET A CA 1
ATOM 716 C C . MET A 1 89 ? 9.326 -0.449 -1.266 1.00 93.50 89 MET A C 1
ATOM 718 O O . MET A 1 89 ? 8.550 -1.311 -1.665 1.00 93.50 89 MET A O 1
ATOM 722 N N . CYS A 1 90 ? 10.093 0.242 -2.112 1.00 92.69 90 CYS A N 1
ATOM 723 C CA . CYS A 1 90 ? 10.065 0.068 -3.564 1.00 92.69 90 CYS A CA 1
ATOM 724 C C . CYS A 1 90 ? 10.430 -1.362 -3.986 1.00 92.69 90 CYS A C 1
ATOM 726 O O . CYS A 1 90 ? 9.792 -1.925 -4.877 1.00 92.69 90 CYS A O 1
ATOM 728 N N . MET A 1 91 ? 11.432 -1.970 -3.348 1.00 95.25 91 MET A N 1
ATOM 729 C CA . MET A 1 91 ? 11.804 -3.365 -3.593 1.00 95.25 91 MET A CA 1
ATOM 730 C C . MET A 1 91 ? 10.667 -4.322 -3.210 1.00 95.25 91 MET A C 1
ATOM 732 O O . MET A 1 91 ? 10.334 -5.228 -3.980 1.00 95.25 91 MET A O 1
ATOM 736 N N . GLN A 1 92 ? 10.034 -4.107 -2.056 1.00 96.38 92 GLN A N 1
ATOM 737 C CA . GLN A 1 92 ? 8.897 -4.914 -1.615 1.00 96.38 92 GLN A CA 1
ATOM 738 C C . GLN A 1 92 ? 7.682 -4.741 -2.532 1.00 96.38 92 GLN A C 1
ATOM 740 O O . GLN A 1 92 ? 7.094 -5.743 -2.926 1.00 96.38 92 GLN A O 1
ATOM 745 N N . ILE A 1 93 ? 7.356 -3.514 -2.951 1.00 95.62 93 ILE A N 1
ATOM 746 C CA . ILE A 1 93 ? 6.278 -3.231 -3.914 1.00 95.62 93 ILE A CA 1
ATOM 747 C C . ILE A 1 93 ? 6.510 -4.011 -5.208 1.00 95.62 93 ILE A C 1
ATOM 749 O O . ILE A 1 93 ? 5.627 -4.746 -5.641 1.00 95.62 93 ILE A O 1
ATOM 753 N N . LYS A 1 94 ? 7.711 -3.920 -5.797 1.00 95.19 94 LYS A N 1
ATOM 754 C CA . LYS A 1 94 ? 8.059 -4.672 -7.016 1.00 95.19 94 LYS A CA 1
ATOM 755 C C . LYS A 1 94 ? 7.893 -6.178 -6.819 1.00 95.19 94 LYS A C 1
ATOM 757 O O . LYS A 1 94 ? 7.347 -6.860 -7.681 1.00 95.19 94 LYS A O 1
ATOM 762 N N . THR A 1 95 ? 8.329 -6.688 -5.670 1.00 95.56 95 THR A N 1
ATOM 763 C CA . THR A 1 95 ? 8.227 -8.113 -5.332 1.00 95.56 95 THR A CA 1
ATOM 764 C C . THR A 1 95 ? 6.770 -8.559 -5.217 1.00 95.56 95 THR A C 1
ATOM 766 O O . THR A 1 95 ? 6.399 -9.597 -5.765 1.00 95.56 95 THR A O 1
ATOM 769 N N . VAL A 1 96 ? 5.935 -7.761 -4.547 1.00 96.19 96 VAL A N 1
ATOM 770 C CA . VAL A 1 96 ? 4.497 -8.005 -4.408 1.00 96.19 96 VAL A CA 1
ATOM 771 C C . VAL A 1 96 ? 3.817 -7.981 -5.771 1.00 96.19 96 VAL A C 1
ATOM 773 O O . VAL A 1 96 ? 3.132 -8.943 -6.089 1.00 96.19 96 VAL A O 1
ATOM 776 N N . ILE A 1 97 ? 4.054 -6.967 -6.610 1.00 94.69 97 ILE A N 1
ATOM 777 C CA . ILE A 1 97 ? 3.461 -6.889 -7.957 1.00 94.69 97 ILE A CA 1
ATOM 778 C C . ILE A 1 97 ? 3.800 -8.146 -8.767 1.00 94.69 97 ILE A C 1
ATOM 780 O O . ILE A 1 97 ? 2.900 -8.808 -9.279 1.00 94.69 97 ILE A O 1
ATOM 784 N N . CYS A 1 98 ? 5.077 -8.539 -8.814 1.00 92.56 98 CYS A N 1
ATOM 785 C CA . CYS A 1 98 ? 5.514 -9.740 -9.532 1.00 92.56 98 CYS A CA 1
ATOM 786 C C . CYS A 1 98 ? 4.870 -11.034 -9.010 1.00 92.56 98 CYS A C 1
ATOM 788 O O . CYS A 1 98 ? 4.680 -11.979 -9.779 1.00 92.56 98 CYS A O 1
ATOM 790 N N . LYS A 1 99 ? 4.585 -11.109 -7.705 1.00 93.69 99 LYS A N 1
ATOM 791 C CA . LYS A 1 99 ? 3.952 -12.271 -7.074 1.00 93.69 99 LYS A CA 1
ATOM 792 C C . LYS A 1 99 ? 2.447 -12.294 -7.325 1.00 93.69 99 LYS A C 1
ATOM 794 O O . LYS A 1 99 ? 1.929 -13.326 -7.738 1.00 93.69 99 LYS A O 1
ATOM 799 N N . GLU A 1 100 ? 1.761 -11.182 -7.078 1.00 92.81 100 GLU A N 1
ATOM 800 C CA . GLU A 1 100 ? 0.309 -11.067 -7.228 1.00 92.81 100 GLU A CA 1
ATOM 801 C C . GLU A 1 100 ? -0.114 -11.213 -8.694 1.00 92.81 100 GLU A C 1
ATOM 803 O O . GLU A 1 100 ? -1.085 -11.909 -8.966 1.00 92.81 100 GLU A O 1
ATOM 808 N N . GLN A 1 101 ? 0.670 -10.697 -9.649 1.00 89.94 101 GLN A N 1
ATOM 809 C CA . GLN A 1 101 ? 0.392 -10.843 -11.085 1.00 89.94 101 GLN A CA 1
ATOM 810 C C . GLN A 1 101 ? 0.379 -12.306 -11.567 1.00 89.94 101 GLN A C 1
ATOM 812 O O . GLN A 1 101 ? -0.227 -12.618 -12.587 1.00 89.94 101 GLN A O 1
ATOM 817 N N . LYS A 1 102 ? 1.057 -13.215 -10.855 1.00 90.75 102 LYS A N 1
ATOM 818 C CA . LYS A 1 102 ? 1.107 -14.649 -11.191 1.00 90.75 102 LYS A CA 1
ATOM 819 C C . LYS A 1 102 ? 0.017 -15.465 -10.499 1.00 90.75 102 LYS A C 1
ATOM 821 O O . LYS A 1 102 ? -0.077 -16.667 -10.745 1.00 90.75 102 LYS A O 1
ATOM 826 N N . LYS A 1 103 ? -0.753 -14.865 -9.588 1.00 88.06 103 LYS A N 1
ATOM 827 C CA . LYS A 1 103 ? -1.814 -15.580 -8.881 1.00 88.06 103 LYS A CA 1
ATOM 828 C C . LYS A 1 103 ? -3.018 -15.774 -9.788 1.00 88.06 103 LYS A C 1
ATOM 830 O O . LYS A 1 103 ? -3.386 -14.900 -10.565 1.00 88.06 103 LYS A O 1
ATOM 835 N N . VAL A 1 104 ? -3.662 -16.923 -9.622 1.00 80.62 104 VAL A N 1
ATOM 836 C CA . VAL A 1 104 ? -4.986 -17.159 -10.189 1.00 80.62 104 VAL A CA 1
ATOM 837 C C . VAL A 1 104 ? -5.986 -16.312 -9.407 1.00 80.62 104 VAL A C 1
ATOM 839 O O . VAL A 1 104 ? -6.004 -16.348 -8.175 1.00 80.62 104 VAL A O 1
ATOM 842 N N . ILE A 1 105 ? -6.796 -15.547 -10.128 1.00 79.75 105 ILE A N 1
ATOM 843 C CA . ILE A 1 105 ? -7.904 -14.775 -9.570 1.00 79.75 105 ILE A CA 1
ATOM 844 C C . ILE A 1 105 ? -9.209 -15.553 -9.753 1.00 79.75 105 ILE A C 1
ATOM 846 O O . ILE A 1 105 ? -9.422 -16.182 -10.789 1.00 79.75 105 ILE A O 1
ATOM 850 N N . TRP A 1 106 ? -10.069 -15.525 -8.737 1.00 71.06 106 TRP A N 1
ATOM 851 C CA . TRP A 1 106 ? -11.422 -16.077 -8.824 1.00 71.06 106 TRP A CA 1
ATOM 852 C C . TRP A 1 106 ? -12.326 -15.056 -9.528 1.00 71.06 106 TRP A C 1
ATOM 854 O O . TRP A 1 106 ? -12.374 -13.900 -9.103 1.00 71.06 106 TRP A O 1
ATOM 864 N N . VAL A 1 107 ? -12.998 -15.466 -10.611 1.00 68.94 107 VAL A N 1
ATOM 865 C CA . VAL A 1 107 ? -13.791 -14.595 -11.509 1.00 68.94 107 VAL A CA 1
ATOM 866 C C . VAL A 1 107 ? -15.279 -14.892 -11.428 1.00 68.94 107 VAL A C 1
ATOM 868 O O . VAL A 1 107 ? -15.622 -16.084 -11.276 1.00 68.94 107 VAL A O 1
#

pLDDT: mean 90.28, std 8.11, range [55.53, 97.94]

Mean predicted aligned error: 4.63 Å

Nearest PDB structures (foldseek):
  5b64-assembly1_A  TM=9.001E-01  e=2.828E-05  Rattus
  1jxm-assembly1_A  TM=9.039E-01  e=3.233E-05  Rattus norvegicus
  3tvt-assembly1_A  TM=8.984E-01  e=5.519E-05  Drosophila melanogaster
  3uat-assembly1_A  TM=8.460E-01  e=3.695E-05  Rattus norvegicus
  5ypr-assembly1_A  TM=8.965E-01  e=1.077E-04  Rattus norvegicus

InterPro domains:
  IPR008144 Guanylate kinase-like domain [PS50052] (1-98)
  IPR008145 Guanylate kinase/L-type calcium channel beta subunit [PF00625] (1-99)
  IPR027417 P-loop containing nucleoside triphosphate hydrolase [G3DSA:3.40.50.300] (1-107)
  IPR027417 P-loop containing nucleoside triphosphate hydrolase [SSF52540] (1-107)
  IPR053004 MAGUK Family Regulators of Signaling Pathways [PTHR46360] (1-107)

Sequence (107 aa):
EICDSNVHCLLNVSPGAIERMHQSKVYPIIIFVRHKSAKQIRDIRDPQFLKDRASNKLAKEQFDHFQKMEQDYSHIFSAVIPGGNLAEMCMQIKTVICKEQKKVIWV

Radius of gyration: 15.46 Å; Cα contacts (8 Å, |Δi|>4): 94; chains: 1; bounding box: 35×36×38 Å

Secondary structure (DSSP, 8-state):
--GGGT-PPP----HHHHHHHHHTT-----EEEE-S-HHHHHH--BTTTB-SPPPHHHHHHHHHHHHHHHHHHGGG-SEEEE-S-HHHHHHHHHHHHHHHTTSPPP-

Organism: NCBI:txid1028688